Protein AF-A0A522DND8-F1 (afdb_monomer_lite)

Sequence (73 aa):
MVKMTLDLPDAVKRGIARIARERGVAEAQVIRESLQRTIAEARLSPRGGFIEGEMVNPINWNTNEHLAGFGER

Structure (mmCIF, N/CA/C/O backbone):
data_AF-A0A522DND8-F1
#
_entry.id   AF-A0A522DND8-F1
#
loop_
_atom_site.group_PDB
_atom_site.id
_atom_site.type_symbol
_atom_site.label_atom_id
_atom_site.label_alt_id
_atom_site.label_comp_id
_atom_site.label_asym_id
_atom_site.label_entity_id
_atom_site.label_seq_id
_atom_site.pdbx_PDB_ins_code
_atom_site.Cartn_x
_atom_site.Cartn_y
_atom_site.Cartn_z
_atom_site.occupancy
_atom_site.B_iso_or_equiv
_atom_site.auth_seq_id
_atom_site.auth_comp_id
_atom_site.auth_asym_id
_atom_site.auth_atom_id
_atom_site.pdbx_PDB_model_num
ATOM 1 N N . MET A 1 1 ? -14.760 5.857 -10.255 1.00 72.44 1 MET A N 1
ATOM 2 C CA . MET A 1 1 ? -14.225 5.387 -8.956 1.00 72.44 1 MET A CA 1
ATOM 3 C C . MET A 1 1 ? -14.380 3.873 -8.918 1.00 72.44 1 MET A C 1
ATOM 5 O O . MET A 1 1 ? -15.456 3.413 -9.272 1.00 72.44 1 MET A O 1
ATOM 9 N N . VAL A 1 2 ? -13.341 3.109 -8.571 1.00 89.75 2 VAL A N 1
ATOM 10 C CA . VAL A 1 2 ? -13.403 1.632 -8.546 1.00 89.75 2 VAL A CA 1
ATOM 11 C C . VAL A 1 2 ? -13.533 1.168 -7.097 1.00 89.75 2 VAL A C 1
ATOM 13 O O . VAL A 1 2 ? -12.764 1.610 -6.244 1.00 89.75 2 VAL A O 1
ATOM 16 N N . LYS A 1 3 ? -14.523 0.316 -6.810 1.00 91.69 3 LYS A N 1
ATOM 17 C CA . LYS A 1 3 ? -14.677 -0.319 -5.496 1.00 91.69 3 LYS A CA 1
ATOM 18 C C . LYS A 1 3 ? -13.760 -1.536 -5.432 1.00 91.69 3 LYS A C 1
ATOM 20 O O . LYS A 1 3 ? -13.783 -2.368 -6.331 1.00 91.69 3 LYS A O 1
ATOM 25 N N . MET A 1 4 ? -12.994 -1.635 -4.355 1.00 93.50 4 MET A N 1
ATOM 26 C CA . MET A 1 4 ? -12.124 -2.768 -4.066 1.00 93.50 4 MET A CA 1
ATOM 27 C C . MET A 1 4 ? -12.419 -3.267 -2.652 1.00 93.50 4 MET A C 1
ATOM 29 O O . MET A 1 4 ? -12.675 -2.461 -1.756 1.00 93.50 4 MET A O 1
ATOM 33 N N . THR A 1 5 ? -12.379 -4.582 -2.460 1.00 94.81 5 THR A N 1
ATOM 34 C CA . THR A 1 5 ? -12.467 -5.233 -1.148 1.00 94.81 5 THR A CA 1
ATOM 35 C C . THR A 1 5 ? -11.187 -6.033 -0.941 1.00 94.81 5 THR A C 1
ATOM 37 O O . THR A 1 5 ? -10.716 -6.684 -1.870 1.00 94.81 5 THR A O 1
ATOM 40 N N . LEU A 1 6 ? -10.595 -5.920 0.246 1.00 93.06 6 LEU A N 1
ATOM 41 C CA . LEU A 1 6 ? -9.302 -6.499 0.597 1.00 93.06 6 LEU A CA 1
ATOM 42 C C . LEU A 1 6 ? -9.424 -7.184 1.955 1.00 93.06 6 LEU A C 1
ATOM 44 O O . LEU A 1 6 ? -9.913 -6.568 2.904 1.00 93.06 6 LEU A O 1
ATOM 48 N N . ASP A 1 7 ? -8.915 -8.405 2.058 1.00 96.56 7 ASP A N 1
ATOM 49 C CA . ASP A 1 7 ? -8.746 -9.072 3.343 1.00 96.56 7 ASP A CA 1
ATOM 50 C C . ASP A 1 7 ? -7.397 -8.690 3.946 1.00 96.56 7 ASP A C 1
ATOM 52 O O . ASP A 1 7 ? -6.337 -8.912 3.361 1.00 96.56 7 ASP A O 1
ATOM 56 N N . LEU A 1 8 ? -7.443 -8.085 5.132 1.00 96.19 8 LEU A N 1
ATOM 57 C CA . LEU A 1 8 ? -6.257 -7.666 5.873 1.00 96.19 8 LEU A CA 1
ATOM 58 C C . LEU A 1 8 ? -6.122 -8.484 7.163 1.00 96.19 8 LEU A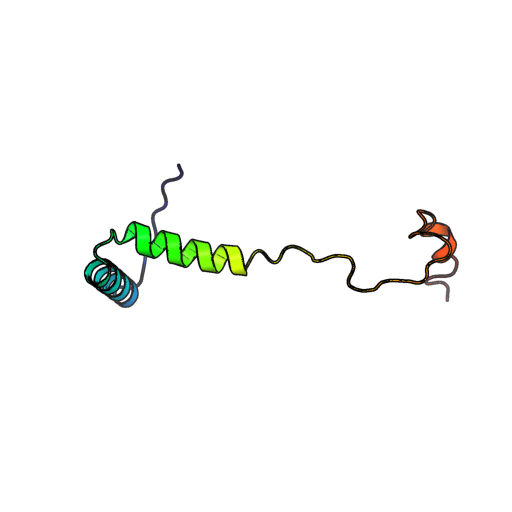 C 1
ATOM 60 O O . LEU A 1 8 ? -7.132 -8.724 7.835 1.00 96.19 8 LEU A O 1
ATOM 64 N N . PRO A 1 9 ? -4.896 -8.851 7.574 1.00 98.12 9 PRO A N 1
ATOM 65 C CA . PRO A 1 9 ? -4.662 -9.414 8.897 1.00 98.12 9 PRO A CA 1
ATOM 66 C C . PRO A 1 9 ? -5.137 -8.457 9.997 1.00 98.12 9 PRO A C 1
ATOM 68 O O . PRO A 1 9 ? -4.976 -7.238 9.889 1.00 98.12 9 PRO A O 1
ATOM 71 N N . ASP A 1 10 ? -5.663 -8.987 11.101 1.00 97.62 10 ASP A N 1
ATOM 72 C CA . ASP A 1 10 ? -6.258 -8.145 12.149 1.00 97.62 10 ASP A CA 1
ATOM 73 C C . ASP A 1 10 ? -5.257 -7.196 12.811 1.00 97.62 10 ASP A C 1
ATOM 75 O O . ASP A 1 10 ? -5.622 -6.098 13.230 1.00 97.62 10 ASP A O 1
ATOM 79 N N . ALA A 1 11 ? -3.980 -7.581 12.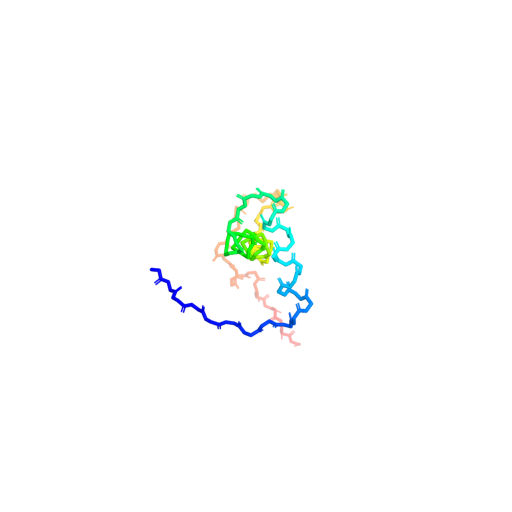872 1.00 97.56 11 ALA A N 1
ATOM 80 C CA . ALA A 1 11 ? -2.918 -6.696 13.341 1.00 97.56 11 ALA A CA 1
ATOM 81 C C . ALA A 1 11 ? -2.807 -5.428 12.476 1.00 97.56 11 ALA A C 1
ATOM 83 O O . ALA A 1 11 ? -2.672 -4.328 13.012 1.00 97.56 11 ALA A O 1
ATOM 84 N N . VAL A 1 12 ? -2.943 -5.570 11.153 1.00 97.25 12 VAL A N 1
ATOM 85 C CA . VAL A 1 12 ? -2.900 -4.454 10.200 1.00 97.25 12 VAL A CA 1
ATOM 86 C C . VAL A 1 12 ? -4.141 -3.578 10.359 1.00 97.25 12 VAL A C 1
ATOM 88 O O . VAL A 1 12 ? -4.003 -2.362 10.476 1.00 97.25 12 VAL A O 1
ATOM 91 N N . LYS A 1 13 ? -5.337 -4.177 10.464 1.00 97.44 13 LYS A N 1
ATOM 92 C CA . LYS A 1 13 ? -6.588 -3.436 10.721 1.00 97.44 13 LYS A CA 1
ATOM 93 C C . LYS A 1 13 ? -6.484 -2.582 11.988 1.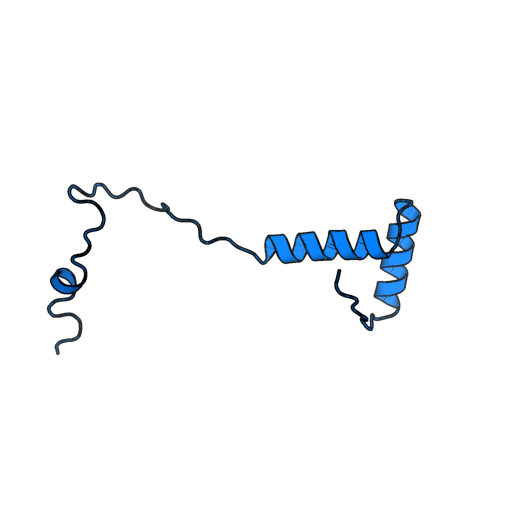00 97.44 13 LYS A C 1
ATOM 95 O O . LYS A 1 13 ? -6.779 -1.391 11.956 1.00 97.44 13 LYS A O 1
ATOM 100 N N . ARG A 1 14 ? -5.992 -3.163 13.092 1.00 98.06 14 ARG A N 1
ATOM 101 C CA . ARG A 1 14 ? -5.784 -2.442 14.362 1.00 98.06 14 ARG A CA 1
ATOM 102 C C . ARG A 1 14 ? -4.775 -1.302 14.228 1.00 98.06 14 ARG A C 1
ATOM 104 O O . ARG A 1 14 ? -4.991 -0.234 14.797 1.00 98.06 14 ARG A O 1
ATOM 111 N N . GLY A 1 15 ? -3.694 -1.515 13.476 1.00 97.75 15 GLY A N 1
ATOM 112 C CA . GLY A 1 15 ? -2.712 -0.473 13.178 1.00 97.75 15 GLY A CA 1
ATOM 113 C C . GLY A 1 15 ? -3.326 0.703 12.414 1.00 97.75 15 GLY A C 1
ATOM 114 O O . GLY A 1 15 ? -3.149 1.851 12.816 1.00 97.75 15 GLY A O 1
ATOM 115 N N . ILE A 1 16 ? -4.109 0.419 11.368 1.00 97.50 16 ILE A N 1
ATOM 116 C CA . ILE A 1 16 ? -4.803 1.441 10.571 1.00 97.50 16 ILE A CA 1
ATOM 117 C C . ILE A 1 16 ? -5.779 2.236 11.443 1.00 97.50 16 ILE A C 1
ATOM 119 O O . ILE A 1 16 ? -5.711 3.464 11.449 1.00 97.50 16 ILE A O 1
ATOM 123 N N . ALA A 1 17 ? -6.627 1.557 12.223 1.00 97.94 17 ALA A N 1
ATOM 124 C CA . ALA A 1 17 ? -7.604 2.197 13.105 1.00 97.94 17 ALA A CA 1
ATOM 125 C C . ALA A 1 17 ? -6.935 3.127 14.129 1.00 97.94 17 ALA A C 1
ATOM 127 O O . ALA A 1 17 ? -7.388 4.247 14.374 1.00 97.94 17 ALA A O 1
ATOM 128 N N . ARG A 1 18 ? -5.806 2.688 14.702 1.00 98.19 18 ARG A N 1
ATOM 129 C CA . ARG A 1 18 ? -5.014 3.498 15.630 1.00 98.19 18 ARG A CA 1
ATOM 130 C C . ARG A 1 18 ? -4.499 4.774 14.962 1.00 98.19 18 ARG A C 1
ATOM 132 O O . ARG A 1 18 ? -4.708 5.852 15.510 1.00 98.19 18 ARG A O 1
ATOM 139 N N . ILE A 1 19 ? -3.862 4.652 13.798 1.00 97.88 19 ILE A N 1
ATOM 140 C CA . ILE A 1 19 ? -3.287 5.791 13.065 1.00 97.88 19 ILE A CA 1
ATOM 141 C C . ILE A 1 19 ? -4.388 6.760 12.623 1.00 97.88 19 ILE A C 1
ATOM 143 O O . ILE A 1 19 ? -4.235 7.972 12.757 1.00 97.88 19 ILE A O 1
ATOM 147 N N . ALA A 1 20 ? -5.507 6.234 12.124 1.00 98.06 20 ALA A N 1
ATOM 148 C CA . ALA A 1 20 ? -6.668 7.019 11.720 1.00 98.06 20 ALA A CA 1
ATOM 149 C C . ALA A 1 20 ? -7.200 7.859 12.889 1.00 98.06 20 ALA A C 1
ATOM 151 O O . ALA A 1 20 ? -7.391 9.066 12.747 1.00 98.06 20 ALA A O 1
ATOM 152 N N . ARG A 1 21 ? -7.330 7.244 14.073 1.00 98.06 21 ARG A N 1
ATOM 153 C CA . ARG A 1 21 ? -7.740 7.929 15.304 1.00 98.06 21 ARG A CA 1
ATOM 154 C C . ARG A 1 21 ? -6.735 8.988 15.751 1.00 98.06 21 ARG A C 1
ATOM 156 O O . ARG A 1 21 ? -7.145 10.092 16.082 1.00 98.06 21 ARG A O 1
ATOM 163 N N . GLU A 1 22 ? -5.443 8.667 15.763 1.00 97.94 22 GLU A N 1
ATOM 164 C CA . GLU A 1 22 ? -4.380 9.608 16.153 1.00 97.94 22 GLU A CA 1
ATOM 165 C C . GLU A 1 22 ? -4.314 10.826 15.219 1.00 97.94 22 GLU A C 1
ATOM 167 O O . GLU A 1 22 ? -4.013 11.928 15.668 1.00 97.94 22 GLU A O 1
ATOM 172 N N . ARG A 1 23 ? -4.631 10.644 13.931 1.00 97.38 23 ARG A N 1
ATOM 173 C CA . ARG A 1 23 ? -4.636 11.711 12.919 1.00 97.38 23 ARG A CA 1
ATOM 174 C C . ARG A 1 23 ? -5.991 12.401 12.738 1.00 97.38 23 ARG A C 1
ATOM 176 O O . ARG A 1 23 ? -6.056 13.387 12.013 1.00 97.38 23 ARG A O 1
ATOM 183 N N . GLY A 1 24 ? -7.064 11.887 13.341 1.00 97.88 24 GLY A N 1
ATOM 184 C CA . GLY A 1 24 ? -8.422 12.410 13.159 1.00 97.88 24 GLY A CA 1
ATOM 185 C C . GLY A 1 24 ? -8.964 12.274 11.729 1.00 97.88 24 GLY A C 1
ATOM 186 O O . GLY A 1 24 ? -9.743 13.117 11.292 1.00 97.88 24 GLY A O 1
ATOM 187 N N . VAL A 1 25 ? -8.554 11.242 10.983 1.00 98.12 25 VAL A N 1
ATOM 188 C CA . VAL A 1 25 ? -8.978 11.004 9.588 1.00 98.12 25 VAL A CA 1
ATOM 189 C C . VAL A 1 25 ? -9.645 9.638 9.426 1.00 98.12 25 VAL A C 1
ATOM 191 O O . VAL A 1 25 ? -9.547 8.776 10.294 1.00 98.12 25 VAL A O 1
ATOM 194 N N . ALA A 1 26 ? -10.313 9.408 8.293 1.00 97.50 26 ALA A N 1
ATOM 195 C CA . ALA A 1 26 ? -10.900 8.106 7.980 1.00 97.50 26 ALA A CA 1
ATOM 196 C C . ALA A 1 26 ? -9.822 7.039 7.702 1.00 97.50 26 ALA A C 1
ATOM 198 O O . ALA A 1 26 ? -8.812 7.315 7.057 1.00 97.50 26 ALA A O 1
ATOM 199 N N . GLU A 1 27 ? -10.073 5.785 8.082 1.00 96.81 27 GLU A N 1
ATOM 200 C CA . GLU A 1 27 ? -9.170 4.652 7.800 1.00 96.81 27 GLU A CA 1
ATOM 201 C C . GLU A 1 27 ? -8.859 4.508 6.304 1.00 96.81 27 GLU A C 1
ATOM 203 O O . GLU A 1 27 ? -7.713 4.295 5.908 1.00 96.81 27 GLU A O 1
ATOM 208 N N . ALA A 1 28 ? -9.870 4.714 5.455 1.00 95.75 28 ALA A N 1
ATOM 209 C CA . ALA A 1 28 ? -9.713 4.690 4.004 1.00 95.75 28 ALA A CA 1
ATOM 210 C C . ALA A 1 28 ? -8.725 5.754 3.493 1.00 95.75 28 ALA A C 1
ATOM 212 O O . ALA A 1 28 ? -8.056 5.526 2.485 1.00 95.75 28 ALA A O 1
ATOM 213 N N . GLN A 1 29 ? -8.612 6.896 4.181 1.00 96.62 29 GLN A N 1
ATOM 214 C CA . GLN A 1 29 ? -7.638 7.935 3.849 1.00 96.62 29 GLN A CA 1
ATOM 215 C C . GLN A 1 29 ? -6.218 7.467 4.181 1.00 96.62 29 GLN A C 1
ATOM 217 O O . GLN A 1 29 ? -5.331 7.576 3.338 1.00 96.62 29 GLN A O 1
ATOM 222 N N . VAL A 1 30 ? -6.022 6.853 5.354 1.00 96.94 30 VAL A N 1
ATOM 223 C CA . VAL A 1 30 ? -4.729 6.273 5.761 1.00 96.94 30 VAL A CA 1
ATOM 224 C C . VAL A 1 30 ? -4.263 5.221 4.753 1.00 96.94 30 VAL A C 1
ATOM 226 O O . VAL A 1 30 ? -3.107 5.239 4.321 1.00 96.94 30 VAL A O 1
ATOM 229 N N . ILE A 1 31 ? -5.170 4.330 4.337 1.00 95.56 31 ILE A N 1
ATOM 230 C CA . ILE A 1 31 ? -4.887 3.287 3.341 1.00 95.56 31 ILE A CA 1
ATOM 231 C C . ILE A 1 31 ? -4.509 3.921 1.9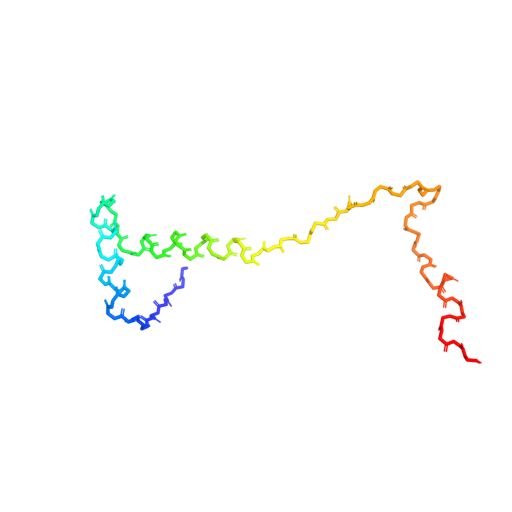98 1.00 95.56 31 ILE A C 1
ATOM 233 O O . ILE A 1 31 ? -3.496 3.549 1.407 1.00 95.56 31 ILE A O 1
ATOM 237 N N . ARG A 1 32 ? -5.289 4.902 1.528 1.00 93.88 32 ARG A N 1
ATOM 238 C CA . ARG A 1 32 ? -5.055 5.579 0.246 1.00 93.88 32 ARG A CA 1
ATOM 239 C C . ARG A 1 32 ? -3.700 6.276 0.207 1.00 93.88 32 ARG A C 1
ATOM 241 O O . ARG A 1 32 ? -2.963 6.078 -0.750 1.00 93.88 32 ARG A O 1
ATOM 248 N N . GLU A 1 33 ? -3.361 7.048 1.235 1.00 94.81 33 GLU A N 1
ATOM 249 C CA . GLU A 1 33 ? -2.083 7.765 1.312 1.00 94.81 33 GLU A CA 1
ATOM 250 C C . GLU A 1 33 ? -0.891 6.806 1.351 1.00 94.81 33 GLU A C 1
ATOM 252 O O . GLU A 1 33 ? 0.104 7.019 0.656 1.00 94.81 33 GLU A O 1
ATOM 257 N N . SER A 1 34 ? -1.012 5.726 2.128 1.00 93.69 34 SER A N 1
ATOM 258 C CA . SER A 1 34 ? 0.039 4.713 2.253 1.00 93.69 34 SER A CA 1
ATOM 259 C C . SER A 1 34 ? 0.290 4.014 0.917 1.00 93.69 34 SER A C 1
ATOM 261 O O . SER A 1 34 ? 1.426 3.967 0.450 1.00 93.69 34 SER A O 1
ATOM 263 N N . LEU A 1 35 ? -0.774 3.545 0.254 1.00 93.31 35 LEU A N 1
ATOM 264 C CA . LEU A 1 35 ? -0.668 2.897 -1.054 1.00 93.31 35 LEU A CA 1
ATOM 265 C C . LEU A 1 35 ? -0.182 3.863 -2.135 1.00 93.31 35 LEU A C 1
ATOM 267 O O . LEU A 1 35 ? 0.635 3.479 -2.965 1.00 93.31 35 LEU A O 1
ATOM 271 N N . GLN A 1 36 ? -0.646 5.114 -2.132 1.00 92.38 36 GLN A N 1
ATOM 272 C CA . GLN A 1 36 ? -0.219 6.110 -3.112 1.00 92.38 36 GLN A CA 1
ATOM 273 C C . GLN A 1 36 ? 1.280 6.389 -3.009 1.00 92.38 36 GLN A C 1
ATOM 275 O O . GLN A 1 36 ? 1.938 6.482 -4.043 1.00 92.38 36 GLN A O 1
ATOM 280 N N . ARG A 1 37 ? 1.830 6.470 -1.791 1.00 89.50 37 ARG A N 1
ATOM 281 C CA . ARG A 1 37 ? 3.275 6.609 -1.581 1.00 89.50 37 ARG A CA 1
ATOM 282 C C . ARG A 1 37 ? 4.034 5.418 -2.163 1.00 89.50 37 ARG A C 1
ATOM 284 O O . ARG A 1 37 ? 4.913 5.619 -2.992 1.00 89.50 37 ARG A O 1
ATOM 291 N N . THR A 1 38 ? 3.638 4.195 -1.813 1.00 89.81 38 THR A N 1
ATOM 292 C CA . THR A 1 38 ? 4.295 2.975 -2.308 1.00 89.81 38 THR A CA 1
ATOM 293 C C . THR A 1 38 ? 4.196 2.829 -3.827 1.00 89.81 38 THR A C 1
ATOM 295 O O . THR A 1 38 ? 5.170 2.466 -4.478 1.00 89.81 38 THR A O 1
ATOM 298 N N . ILE A 1 39 ? 3.041 3.135 -4.424 1.00 90.44 39 ILE A N 1
ATOM 299 C CA . ILE A 1 39 ? 2.854 3.069 -5.881 1.00 90.44 39 ILE A CA 1
ATOM 300 C C . ILE A 1 39 ? 3.674 4.155 -6.586 1.00 90.44 39 ILE A C 1
ATOM 302 O O . ILE A 1 39 ? 4.258 3.891 -7.636 1.00 90.44 39 ILE A O 1
ATOM 306 N N . ALA A 1 40 ? 3.729 5.370 -6.032 1.00 82.31 40 ALA A N 1
ATOM 307 C CA . ALA A 1 40 ? 4.541 6.450 -6.585 1.00 82.31 40 ALA A CA 1
ATOM 308 C C . ALA A 1 40 ? 6.038 6.110 -6.541 1.00 82.31 40 ALA A C 1
ATOM 310 O O . ALA A 1 40 ? 6.735 6.341 -7.523 1.00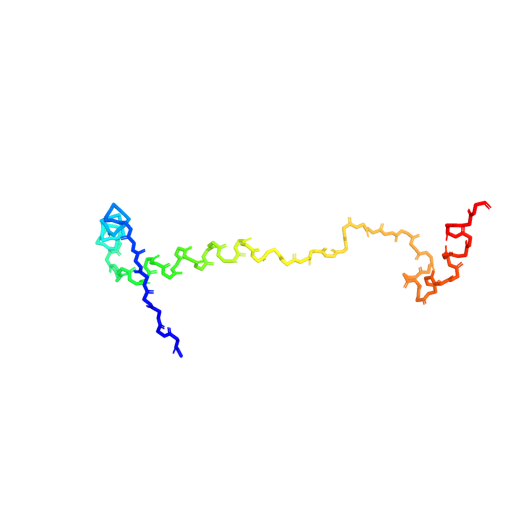 82.31 40 ALA A O 1
ATOM 311 N N . GLU A 1 41 ? 6.509 5.508 -5.448 1.00 75.94 41 GLU A N 1
ATOM 312 C CA . GLU A 1 41 ? 7.882 5.003 -5.315 1.00 75.94 41 GLU A CA 1
ATOM 313 C C . GLU A 1 41 ? 8.171 3.852 -6.290 1.00 75.94 41 GLU A C 1
ATOM 315 O O . GLU A 1 41 ? 9.234 3.817 -6.908 1.00 75.94 41 GLU A O 1
ATOM 320 N N . ALA A 1 42 ? 7.215 2.938 -6.483 1.00 73.31 42 ALA A N 1
ATOM 321 C CA . ALA A 1 42 ? 7.344 1.835 -7.435 1.00 73.31 42 ALA A CA 1
ATOM 322 C C . ALA A 1 42 ? 7.378 2.312 -8.896 1.00 73.31 42 ALA A C 1
ATOM 324 O O . ALA A 1 42 ? 7.973 1.661 -9.756 1.00 73.31 42 ALA A O 1
ATOM 325 N N . ARG A 1 43 ? 6.758 3.458 -9.198 1.00 70.75 43 ARG A N 1
ATOM 326 C CA . ARG A 1 43 ? 6.776 4.061 -10.531 1.00 70.75 43 ARG A CA 1
ATOM 327 C C . ARG A 1 43 ? 8.061 4.863 -10.732 1.00 70.75 43 ARG A C 1
ATOM 329 O O . ARG A 1 43 ? 8.038 6.085 -10.874 1.00 70.75 43 ARG A O 1
ATOM 336 N N . LEU A 1 44 ? 9.190 4.162 -10.809 1.00 68.12 44 LE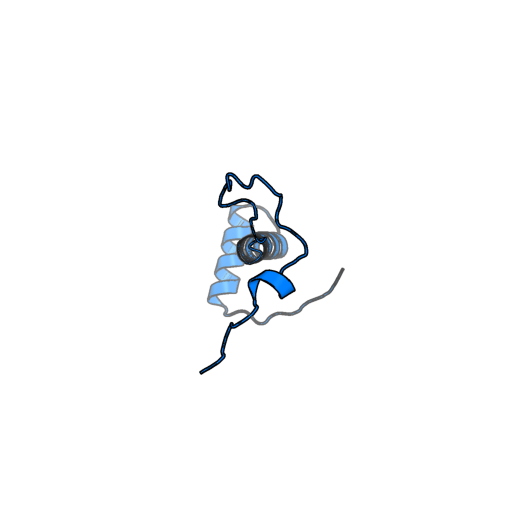U A N 1
ATOM 337 C CA . LEU A 1 44 ? 10.417 4.750 -11.336 1.00 68.12 44 LEU A CA 1
ATOM 338 C C . LEU A 1 44 ? 10.169 5.127 -12.799 1.00 68.12 44 LEU A C 1
ATOM 340 O O . LEU A 1 44 ? 10.017 4.270 -13.667 1.00 68.12 44 LEU A O 1
ATOM 344 N N . SER A 1 45 ? 10.084 6.427 -13.070 1.00 69.81 45 SER A N 1
ATOM 345 C CA . SER A 1 45 ? 10.107 6.906 -14.450 1.00 69.81 45 SER A CA 1
ATOM 346 C C . SER A 1 45 ? 11.530 6.730 -14.978 1.00 69.81 45 SER A C 1
ATOM 348 O O . SER A 1 45 ? 12.468 7.114 -14.267 1.00 69.81 45 SER A O 1
ATOM 350 N N . PRO A 1 46 ? 11.722 6.152 -16.178 1.00 74.00 46 PRO A N 1
ATOM 351 C CA . PRO A 1 46 ? 13.045 6.075 -16.774 1.00 74.00 46 PRO A CA 1
ATOM 352 C C . PRO A 1 46 ? 13.611 7.492 -16.849 1.00 74.00 46 PRO A C 1
ATOM 354 O O . PRO A 1 46 ? 12.975 8.406 -17.374 1.00 74.00 46 PRO A O 1
ATOM 357 N N . ARG A 1 47 ? 14.787 7.686 -16.256 1.00 72.81 47 ARG A N 1
ATOM 358 C CA . ARG A 1 47 ? 15.536 8.932 -16.394 1.00 72.81 47 ARG A CA 1
ATOM 359 C C . ARG A 1 47 ? 16.379 8.803 -17.665 1.00 72.81 47 ARG A C 1
ATOM 361 O O . ARG A 1 47 ? 16.951 7.749 -17.916 1.00 72.81 47 ARG A O 1
ATOM 368 N N . GLY A 1 48 ? 16.383 9.839 -18.494 1.00 77.06 48 GLY A N 1
ATOM 369 C CA . GLY A 1 48 ? 17.252 9.945 -19.670 1.00 77.06 48 GLY A CA 1
ATOM 370 C C . GLY A 1 48 ? 18.391 10.928 -19.408 1.00 77.06 48 GLY A C 1
ATOM 371 O O . GLY A 1 48 ? 18.405 11.586 -18.371 1.00 77.06 48 GLY A O 1
ATOM 372 N N . GLY A 1 49 ? 19.334 11.043 -20.346 1.00 72.69 49 GLY A N 1
ATOM 373 C CA . GLY A 1 49 ? 20.387 12.067 -20.276 1.00 72.69 49 GLY A CA 1
ATOM 374 C C . GLY A 1 49 ? 21.415 11.851 -19.163 1.00 72.69 49 GLY A C 1
ATOM 375 O O . GLY A 1 49 ? 21.957 12.810 -18.636 1.00 72.69 49 GLY A O 1
ATOM 376 N N . PHE A 1 50 ? 21.676 10.598 -18.778 1.00 72.81 50 PHE A N 1
ATOM 377 C CA . PHE A 1 50 ? 22.680 10.273 -17.756 1.00 72.81 50 PHE A CA 1
ATOM 378 C C . PHE A 1 50 ? 24.122 10.577 -18.175 1.00 72.81 50 PHE A C 1
ATOM 380 O O . PHE A 1 50 ? 25.005 10.634 -17.323 1.00 72.81 50 PHE A O 1
ATOM 387 N N . ILE A 1 51 ? 24.362 10.716 -19.476 1.00 73.38 51 ILE A N 1
ATOM 388 C CA . ILE A 1 51 ? 25.666 11.010 -20.054 1.00 73.38 51 ILE A CA 1
ATOM 389 C C . ILE A 1 51 ? 25.445 12.117 -21.079 1.00 73.38 51 ILE A C 1
ATOM 391 O O . ILE A 1 51 ? 24.646 11.955 -22.004 1.00 73.38 51 ILE A O 1
ATOM 395 N N . GLU A 1 52 ? 26.155 13.227 -20.913 1.00 68.88 52 GLU A N 1
ATOM 396 C CA . GLU A 1 52 ? 26.374 14.181 -21.993 1.00 68.88 52 GLU A CA 1
ATOM 397 C C . GLU A 1 52 ? 27.503 13.622 -22.858 1.00 68.88 52 GLU A C 1
ATOM 399 O O . GLU A 1 52 ? 28.655 13.550 -22.437 1.00 68.88 52 GLU A O 1
ATOM 404 N N . GLY A 1 53 ? 27.160 13.123 -24.044 1.00 65.00 53 GLY A N 1
ATOM 405 C CA . GLY A 1 53 ? 28.166 12.759 -25.031 1.00 65.00 53 GLY A CA 1
ATOM 406 C C . GLY A 1 53 ? 28.623 14.007 -25.779 1.00 65.00 53 GLY A C 1
ATOM 407 O O . GLY A 1 53 ? 27.781 14.756 -26.273 1.00 65.00 53 GLY A O 1
ATOM 408 N N . GLU A 1 54 ? 29.933 14.194 -25.948 1.00 64.12 54 GLU A N 1
ATOM 409 C CA . GLU A 1 54 ? 30.488 15.066 -26.993 1.00 64.12 54 GLU A CA 1
ATOM 410 C C . GLU A 1 54 ? 30.240 14.419 -28.364 1.00 64.12 54 GLU A C 1
ATOM 412 O O . GLU A 1 54 ? 31.131 13.882 -29.020 1.00 64.12 54 GLU A O 1
ATOM 417 N N . MET A 1 55 ? 28.981 14.369 -28.783 1.00 54.09 55 MET A N 1
ATOM 418 C CA . MET A 1 55 ? 28.614 13.797 -30.065 1.00 54.09 55 MET A CA 1
ATOM 419 C C . MET A 1 55 ? 28.582 14.906 -31.112 1.00 54.09 55 MET A C 1
ATOM 421 O O . MET A 1 55 ? 27.625 15.667 -31.199 1.00 54.09 55 MET A O 1
ATOM 425 N N . VAL A 1 56 ? 29.624 14.960 -31.949 1.00 53.25 56 VAL A N 1
ATOM 426 C CA . VAL A 1 56 ? 29.689 15.821 -33.150 1.00 53.25 56 VAL A CA 1
ATOM 427 C C . VAL A 1 56 ? 28.532 15.523 -34.127 1.00 53.25 56 VAL A C 1
ATOM 429 O O . VAL A 1 56 ? 28.201 16.358 -34.960 1.00 53.25 56 VAL A O 1
ATOM 432 N N . ASN A 1 57 ? 27.857 14.376 -33.975 1.00 54.72 57 ASN A N 1
ATOM 433 C CA . ASN A 1 57 ? 26.583 14.058 -34.614 1.00 54.72 57 ASN A CA 1
ATOM 434 C C . ASN A 1 57 ? 25.591 13.504 -33.572 1.00 54.72 57 ASN A C 1
ATOM 436 O O . ASN A 1 57 ? 25.888 12.457 -32.995 1.00 54.72 57 ASN A O 1
ATOM 440 N N . PRO A 1 58 ? 24.430 14.147 -33.325 1.00 56.12 58 PRO A N 1
ATOM 441 C CA . PRO A 1 58 ? 23.428 13.664 -32.369 1.00 56.12 58 PRO A CA 1
ATOM 442 C C . PRO A 1 58 ? 23.022 12.228 -32.702 1.00 56.12 58 PRO A C 1
ATOM 444 O O . PRO A 1 58 ? 22.997 11.893 -33.883 1.00 56.12 58 PRO A O 1
ATOM 447 N N . ILE A 1 59 ? 22.726 11.418 -31.667 1.00 57.72 59 ILE A N 1
ATOM 448 C CA . ILE A 1 59 ? 22.373 9.982 -31.727 1.00 57.72 59 ILE A CA 1
ATOM 449 C C . ILE A 1 59 ? 21.685 9.673 -33.052 1.00 57.72 59 ILE A C 1
ATOM 451 O O . ILE A 1 59 ? 20.516 9.992 -33.276 1.00 57.72 59 ILE A O 1
ATOM 455 N N . ASN A 1 60 ? 22.495 9.158 -33.964 1.00 60.09 60 ASN A N 1
ATOM 456 C CA . ASN A 1 60 ? 22.173 9.170 -35.367 1.00 60.09 60 ASN A CA 1
ATOM 457 C C . ASN A 1 60 ? 21.273 7.955 -35.611 1.00 60.09 60 ASN A C 1
ATOM 459 O O . ASN A 1 60 ? 21.536 6.860 -35.110 1.00 60.09 60 ASN A O 1
ATOM 463 N N . TRP A 1 61 ? 20.180 8.144 -36.350 1.00 64.38 61 TRP A N 1
ATOM 464 C CA . TRP A 1 61 ? 19.199 7.102 -36.695 1.00 64.38 61 TRP A CA 1
ATOM 465 C C . TRP A 1 61 ? 19.792 5.996 -37.600 1.00 64.38 61 TRP A C 1
ATOM 467 O O . TRP A 1 61 ? 19.070 5.253 -38.257 1.00 64.38 61 TRP A O 1
ATOM 477 N N . ASN A 1 62 ? 21.118 5.882 -37.641 1.00 73.50 62 ASN A N 1
ATOM 478 C CA . ASN A 1 62 ? 21.916 5.004 -38.473 1.00 73.50 62 ASN A CA 1
ATOM 479 C C . ASN A 1 62 ? 22.446 3.788 -37.694 1.00 73.50 62 ASN A C 1
ATOM 481 O O . ASN A 1 62 ? 23.504 3.249 -38.006 1.00 73.50 62 ASN A O 1
ATOM 485 N N . THR A 1 63 ? 21.701 3.332 -36.683 1.00 76.25 63 THR A N 1
ATOM 486 C CA . THR A 1 63 ? 22.045 2.166 -35.851 1.00 76.25 63 THR A CA 1
ATOM 487 C C . THR A 1 63 ? 22.464 0.954 -36.689 1.00 76.25 63 THR A C 1
ATOM 489 O O . THR A 1 63 ? 23.405 0.260 -36.327 1.00 76.25 63 THR A O 1
ATOM 492 N N . ASN A 1 64 ? 21.826 0.739 -37.843 1.00 78.19 64 ASN A N 1
ATOM 493 C CA . ASN A 1 64 ? 22.142 -0.367 -38.750 1.00 78.19 64 ASN A CA 1
ATOM 494 C C . ASN A 1 64 ? 23.562 -0.299 -39.339 1.00 78.19 64 ASN A C 1
ATOM 496 O O . ASN A 1 64 ? 24.175 -1.341 -39.535 1.00 78.19 64 ASN A O 1
ATOM 500 N N . GLU A 1 65 ? 24.096 0.896 -39.604 1.00 80.88 65 GLU A N 1
ATOM 501 C CA . GLU A 1 65 ? 25.457 1.068 -40.138 1.00 80.88 65 GLU A CA 1
ATOM 502 C C . GLU A 1 65 ? 26.509 0.704 -39.084 1.00 80.88 65 GLU A C 1
ATOM 504 O O . GLU A 1 65 ? 27.507 0.057 -39.389 1.00 80.88 65 GLU A O 1
ATOM 509 N N . HIS A 1 66 ? 26.252 1.067 -37.825 1.00 79.25 66 HIS A N 1
ATOM 510 C CA . HIS A 1 66 ? 27.155 0.795 -36.700 1.00 79.25 66 HIS A CA 1
ATOM 511 C C . HIS A 1 66 ? 27.094 -0.646 -36.191 1.00 79.25 66 HIS A C 1
ATOM 513 O O . HIS A 1 66 ? 27.973 -1.067 -35.445 1.00 79.25 66 HIS A O 1
ATOM 519 N N . LEU A 1 67 ? 26.064 -1.400 -36.573 1.00 85.38 67 LEU A N 1
ATOM 520 C CA . LEU A 1 67 ? 25.917 -2.816 -36.230 1.00 85.38 67 LEU A CA 1
ATOM 521 C C . LEU A 1 67 ? 26.522 -3.759 -37.283 1.00 85.38 67 LEU A C 1
ATOM 523 O O . LEU A 1 67 ? 26.438 -4.976 -37.121 1.00 85.38 67 LEU A O 1
ATOM 527 N N . ALA A 1 68 ? 27.140 -3.237 -38.348 1.00 87.50 68 ALA A N 1
ATOM 528 C CA . ALA A 1 68 ? 27.828 -4.064 -39.336 1.00 87.50 68 ALA A CA 1
ATOM 529 C C . ALA A 1 68 ? 28.950 -4.896 -38.678 1.00 87.50 68 ALA A C 1
ATOM 531 O O . ALA A 1 68 ? 29.776 -4.366 -37.935 1.00 87.50 68 ALA A O 1
ATOM 532 N N . GLY A 1 69 ? 28.971 -6.208 -38.936 1.00 83.38 69 GLY A N 1
ATOM 533 C CA . GLY A 1 69 ? 29.925 -7.148 -38.332 1.00 83.38 69 GLY A CA 1
ATOM 534 C C . GLY A 1 69 ? 29.596 -7.572 -36.892 1.00 83.38 69 GLY A C 1
ATOM 535 O O . GLY A 1 69 ? 30.325 -8.375 -36.307 1.00 83.38 69 GLY A O 1
ATOM 536 N N . PHE A 1 70 ? 28.502 -7.082 -36.294 1.00 85.25 70 PHE A N 1
ATOM 537 C CA . PHE A 1 70 ? 28.078 -7.520 -34.966 1.00 85.25 70 PHE A CA 1
ATOM 538 C C . PHE A 1 70 ? 27.540 -8.960 -35.013 1.00 85.25 70 PHE A C 1
ATOM 540 O O . PHE A 1 70 ? 26.462 -9.219 -35.544 1.00 85.25 70 PHE A O 1
ATOM 547 N N . GLY A 1 71 ? 28.276 -9.898 -34.413 1.00 83.69 71 GLY A N 1
ATOM 548 C CA . GLY A 1 71 ? 27.873 -11.305 -34.298 1.00 83.69 71 GLY A CA 1
ATOM 549 C C . GLY A 1 71 ? 28.387 -12.232 -35.404 1.00 83.69 71 GLY A C 1
ATOM 550 O O . GLY A 1 71 ? 28.037 -13.412 -35.405 1.00 83.69 71 GLY A O 1
ATOM 551 N N . GLU A 1 72 ? 29.229 -11.740 -36.311 1.00 86.50 72 GLU A N 1
ATOM 552 C CA . GLU A 1 72 ? 29.933 -12.583 -37.283 1.00 86.50 72 GLU A CA 1
ATOM 553 C C . GLU A 1 72 ? 31.097 -13.325 -36.588 1.00 86.50 72 GLU A C 1
ATOM 555 O O . GLU A 1 72 ? 31.761 -12.766 -35.712 1.00 86.50 72 GLU A O 1
ATOM 560 N N . ARG A 1 73 ? 31.288 -14.614 -36.908 1.00 62.44 73 ARG A N 1
ATOM 561 C CA . ARG A 1 73 ? 32.337 -15.490 -36.344 1.00 62.44 73 ARG A CA 1
ATOM 562 C C . ARG A 1 73 ? 33.492 -15.666 -37.309 1.00 62.44 73 ARG A C 1
ATOM 564 O O . ARG A 1 73 ? 33.203 -15.834 -38.513 1.00 62.44 73 ARG A O 1
#

Secondary structure (DSSP, 8-state):
---------HHHHHHHHHHHHHHTS-HHHHHHHHHHHHHHHH--PPP--SS----SS-S-S-HHHHTTTTT--

Radius of gyration: 25.11 Å; chains: 1; bounding box: 47×31×56 Å

Foldseek 3Di:
DDDDDDDDDVVVVVVLVVVCVVVVHDSVVVVVVVVVVVVVVVPDDDDPDPDDDPDPDPPDPVVVVVCVPPPDD

pLDDT: mean 84.26, std 13.78, range [53.25, 98.19]